Protein AF-A0A840R744-F1 (afdb_monomer)

pLDDT: mean 76.48, std 19.3, range [37.84, 96.0]

Mean predicted aligned error: 11.73 Å

InterPro domains:
  IPR054232 Domain of unknown function DUF6957 [PF22275] (20-113)

Foldseek 3Di:
DDDDDDDDDPPDPPPPPPPPPPPDDFPAQFEFEQKEKEADPVPPPVVVVCVVDPPFHRIKMWGFTQDTPVRPDDGRHTDIDDTWNDDDVVQQWTHDPRHIYHYDYDYYYHYPPDPCVVVVVVVSSVVRRVVSVVVVVVVVD

Organism: NCBI:txid641702

Structure (mmCIF, N/CA/C/O backbone):
data_AF-A0A840R744-F1
#
_entry.id   AF-A0A840R744-F1
#
loop_
_atom_site.group_PDB
_atom_site.id
_atom_site.type_symbol
_atom_site.label_atom_id
_atom_site.label_alt_id
_atom_site.label_comp_id
_atom_site.label_asym_id
_atom_site.label_entity_id
_atom_site.label_seq_id
_atom_site.pdbx_PDB_ins_code
_atom_site.Cartn_x
_atom_site.Cartn_y
_atom_site.Cartn_z
_atom_site.occupancy
_atom_site.B_iso_or_equiv
_atom_site.auth_seq_id
_atom_site.auth_comp_id
_atom_site.auth_asym_id
_atom_site.auth_atom_id
_atom_site.pdbx_PDB_model_num
ATOM 1 N N . MET A 1 1 ? 1.220 47.217 -41.812 1.00 39.28 1 MET A N 1
ATOM 2 C CA . MET A 1 1 ? 2.122 46.071 -42.088 1.00 39.28 1 MET A CA 1
ATOM 3 C C . MET A 1 1 ? 3.380 46.276 -41.247 1.00 39.28 1 MET A C 1
ATOM 5 O O . MET A 1 1 ? 4.103 47.220 -41.498 1.00 39.28 1 MET A O 1
ATOM 9 N N . SER A 1 2 ? 3.456 45.715 -40.039 1.00 39.88 2 SER A N 1
ATOM 10 C CA . SER A 1 2 ? 4.110 44.435 -39.704 1.00 39.88 2 SER A CA 1
ATOM 11 C C . SER A 1 2 ? 5.560 44.327 -40.195 1.00 39.88 2 SER A C 1
ATOM 13 O O . SER A 1 2 ? 5.787 44.113 -41.383 1.00 39.88 2 SER A O 1
ATOM 15 N N . LYS A 1 3 ? 6.522 44.384 -39.263 1.00 37.84 3 LYS A N 1
ATOM 16 C CA . LYS A 1 3 ? 7.266 43.189 -38.828 1.00 37.84 3 LYS A CA 1
ATOM 17 C C . LYS A 1 3 ? 8.059 43.457 -37.544 1.00 37.84 3 LYS A C 1
ATOM 19 O O . LYS A 1 3 ? 8.915 44.328 -37.473 1.00 37.84 3 LYS A O 1
ATOM 24 N N . SER A 1 4 ? 7.720 42.645 -36.552 1.00 43.50 4 SER A N 1
ATOM 25 C CA . SER A 1 4 ? 8.414 42.404 -35.291 1.00 43.50 4 SER A CA 1
ATOM 26 C C . SER A 1 4 ? 9.778 41.743 -35.523 1.00 43.50 4 SER A C 1
ATOM 28 O O . SER A 1 4 ? 9.918 40.995 -36.493 1.00 43.50 4 SER A O 1
ATOM 30 N N . LYS A 1 5 ? 10.740 41.970 -34.617 1.00 42.84 5 LYS A N 1
ATOM 31 C CA . LYS A 1 5 ? 11.786 41.005 -34.217 1.00 42.84 5 LYS A CA 1
ATOM 32 C C . LYS A 1 5 ? 12.569 41.554 -33.017 1.00 42.84 5 LYS A C 1
ATOM 34 O O . LYS A 1 5 ? 13.570 42.244 -33.168 1.00 42.84 5 LYS A O 1
ATOM 39 N N . ILE A 1 6 ? 12.091 41.228 -31.818 1.00 40.59 6 ILE A N 1
ATOM 40 C CA . ILE A 1 6 ? 12.888 41.261 -30.587 1.00 40.59 6 ILE A CA 1
ATOM 41 C C . ILE A 1 6 ? 13.452 39.855 -30.400 1.00 40.59 6 ILE A C 1
ATOM 43 O O . ILE A 1 6 ? 12.714 38.870 -30.447 1.00 40.59 6 ILE A O 1
ATOM 47 N N . THR A 1 7 ? 14.764 39.765 -30.211 1.00 44.22 7 THR A N 1
ATOM 48 C CA . THR A 1 7 ? 15.484 38.503 -30.043 1.00 44.22 7 THR A CA 1
ATOM 49 C C . THR A 1 7 ? 16.011 38.384 -28.617 1.00 44.22 7 THR A C 1
ATOM 51 O O . THR A 1 7 ? 16.716 39.269 -28.151 1.00 44.22 7 THR A O 1
ATOM 54 N N . ARG A 1 8 ? 15.763 37.205 -28.027 1.00 41.31 8 ARG A N 1
ATOM 55 C CA . ARG A 1 8 ? 16.646 36.459 -27.110 1.00 41.31 8 ARG A CA 1
ATOM 56 C C . ARG A 1 8 ? 16.750 36.932 -25.648 1.00 41.31 8 ARG A C 1
ATOM 58 O O . ARG A 1 8 ? 17.521 37.820 -25.321 1.00 41.31 8 ARG A O 1
ATOM 65 N N . SER A 1 9 ? 16.090 36.187 -24.753 1.00 38.31 9 SER A N 1
ATOM 66 C CA . SER A 1 9 ? 16.745 35.373 -23.703 1.00 38.31 9 SER A CA 1
ATOM 67 C C . SER A 1 9 ? 15.782 35.094 -22.537 1.00 38.31 9 SER A C 1
ATOM 69 O O . SER A 1 9 ? 15.900 35.680 -21.465 1.00 38.31 9 SER A O 1
ATOM 71 N N . GLN A 1 10 ? 14.840 34.162 -22.712 1.00 43.22 10 GLN A N 1
ATOM 72 C CA . GLN A 1 10 ? 14.207 33.493 -21.569 1.00 43.22 10 GLN A CA 1
ATOM 73 C C . GLN A 1 10 ? 15.113 32.336 -21.147 1.00 43.22 10 GLN A C 1
ATOM 75 O O . GLN A 1 10 ? 14.972 31.201 -21.595 1.00 43.22 10 GLN A O 1
ATOM 80 N N . LYS A 1 11 ? 16.121 32.678 -20.345 1.00 41.50 11 LYS A N 1
ATOM 81 C CA . LYS A 1 11 ? 17.044 31.738 -19.719 1.00 41.50 11 LYS A CA 1
ATOM 82 C C . LYS A 1 11 ? 16.456 31.371 -18.353 1.00 41.50 11 LYS A C 1
ATOM 84 O O . LYS A 1 11 ? 16.452 32.189 -17.443 1.00 41.50 11 LYS A O 1
ATOM 89 N N . THR A 1 12 ? 15.863 30.177 -18.309 1.00 43.78 12 THR A N 1
ATOM 90 C CA . THR A 1 12 ? 15.824 29.245 -17.166 1.00 43.78 12 THR A CA 1
ATOM 91 C C . THR A 1 12 ? 15.545 29.841 -15.782 1.00 43.78 12 THR A C 1
ATOM 93 O O . THR A 1 12 ? 16.451 30.270 -15.075 1.00 43.78 12 THR A O 1
ATOM 96 N N . ARG A 1 13 ? 14.281 29.748 -15.357 1.00 39.72 13 ARG A N 1
ATOM 97 C CA . ARG A 1 13 ? 13.856 29.825 -13.952 1.00 39.72 13 ARG A CA 1
ATOM 98 C C . ARG A 1 13 ? 13.178 28.499 -13.584 1.00 39.72 13 ARG 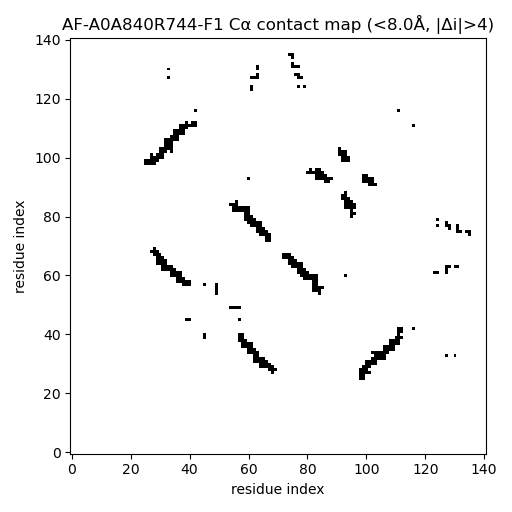A C 1
ATOM 100 O O . ARG A 1 13 ? 11.969 28.437 -13.428 1.00 39.72 13 ARG A O 1
ATOM 107 N N . PHE A 1 14 ? 13.956 27.422 -13.582 1.00 40.25 14 PHE A N 1
ATOM 108 C CA . PHE A 1 14 ? 13.537 26.093 -13.120 1.00 40.25 14 PHE A CA 1
ATOM 109 C C . PHE A 1 14 ? 14.750 25.384 -12.507 1.00 40.25 14 PHE A C 1
ATOM 111 O O . PHE A 1 14 ? 15.158 24.321 -12.948 1.00 40.25 14 PHE A O 1
ATOM 118 N N . GLU A 1 15 ? 15.366 26.028 -11.520 1.00 41.59 15 GLU A N 1
ATOM 119 C CA . GLU A 1 15 ? 16.352 25.401 -10.633 1.00 41.59 15 GLU A CA 1
ATOM 120 C C . GLU A 1 15 ? 16.023 25.758 -9.178 1.00 41.59 15 GLU A C 1
ATOM 122 O O . GLU A 1 15 ? 16.902 26.052 -8.377 1.00 41.59 15 GLU A O 1
ATOM 127 N N . ASP A 1 16 ? 14.739 25.710 -8.814 1.00 39.44 16 ASP A N 1
ATOM 128 C CA . ASP A 1 16 ? 14.395 25.429 -7.421 1.00 39.44 16 ASP A CA 1
ATOM 129 C C . ASP A 1 16 ? 14.532 23.918 -7.249 1.00 39.44 16 ASP A C 1
ATOM 131 O O . ASP A 1 16 ? 13.608 23.128 -7.445 1.00 39.44 16 ASP A O 1
ATOM 135 N N . SER A 1 17 ? 15.775 23.528 -6.987 1.00 43.06 17 SER A N 1
ATOM 136 C CA . SER A 1 17 ? 16.130 22.215 -6.482 1.00 43.06 17 SER A CA 1
ATOM 137 C C . SER A 1 17 ? 15.291 21.953 -5.232 1.00 43.06 17 SER A C 1
ATOM 139 O O . SER A 1 17 ? 15.464 22.597 -4.199 1.00 43.06 17 SER A O 1
ATOM 141 N N . LEU A 1 18 ? 14.350 21.012 -5.338 1.00 43.62 18 LEU A N 1
ATOM 142 C CA . LEU A 1 18 ? 13.720 20.375 -4.188 1.00 43.62 18 LEU A CA 1
ATOM 143 C C . LEU A 1 18 ? 14.837 19.689 -3.397 1.00 43.62 18 LEU A C 1
ATOM 145 O O . LEU A 1 18 ? 15.181 18.537 -3.651 1.00 43.62 18 LEU A O 1
ATOM 149 N N . GLN A 1 19 ? 15.458 20.427 -2.478 1.00 39.66 19 GLN A N 1
ATOM 150 C CA . GLN A 1 19 ? 16.333 19.849 -1.474 1.00 39.66 19 GLN A CA 1
ATOM 151 C C . GLN A 1 19 ? 15.451 18.983 -0.577 1.00 39.66 19 GLN A C 1
ATOM 153 O O . GLN A 1 19 ? 14.734 19.476 0.293 1.00 39.66 19 GLN A O 1
ATOM 158 N N . TYR A 1 20 ? 15.454 17.681 -0.853 1.00 47.44 20 TYR A N 1
ATOM 159 C CA . TYR A 1 20 ? 14.875 16.688 0.032 1.00 47.44 20 TYR A CA 1
ATOM 160 C C . TYR A 1 20 ? 15.736 16.625 1.287 1.00 47.44 20 TYR A C 1
ATOM 162 O O . TYR A 1 20 ? 16.838 16.075 1.280 1.00 47.44 20 TYR A O 1
ATOM 170 N N . ASP A 1 21 ? 15.227 17.205 2.367 1.00 41.69 21 ASP A N 1
ATOM 171 C CA . ASP A 1 21 ? 15.769 16.971 3.693 1.00 41.69 21 ASP A CA 1
ATOM 172 C C . ASP A 1 21 ? 15.439 15.527 4.111 1.00 41.69 21 ASP A C 1
ATOM 174 O O . ASP A 1 21 ? 14.376 15.228 4.654 1.00 41.69 21 ASP A O 1
ATOM 178 N N . ASN A 1 22 ? 16.348 14.606 3.787 1.00 50.25 22 ASN A N 1
ATOM 179 C CA . ASN A 1 22 ? 16.265 13.184 4.129 1.00 50.25 22 ASN A CA 1
ATOM 180 C C . ASN A 1 22 ? 16.586 12.901 5.614 1.00 50.25 22 ASN A C 1
ATOM 182 O O . ASN A 1 22 ? 16.726 11.739 5.990 1.00 50.25 22 ASN A O 1
ATOM 186 N N . SER A 1 23 ? 16.752 13.926 6.462 1.00 46.94 23 SER A N 1
ATOM 187 C CA . SER A 1 23 ? 17.255 13.749 7.832 1.00 46.94 23 SER A CA 1
ATOM 188 C C . SER A 1 23 ? 16.173 13.533 8.899 1.00 46.94 23 SER A C 1
ATOM 190 O O . SER A 1 23 ? 16.480 13.035 9.984 1.00 46.94 23 SER A O 1
ATOM 192 N N . ALA A 1 24 ? 14.903 13.832 8.606 1.00 47.97 24 ALA A N 1
ATOM 193 C CA . ALA A 1 24 ? 13.797 13.575 9.525 1.00 47.97 24 ALA A CA 1
ATOM 194 C C . ALA A 1 24 ? 13.018 12.312 9.110 1.00 47.97 24 ALA A C 1
ATOM 196 O O . ALA A 1 24 ? 12.540 12.247 7.973 1.00 47.97 24 ALA A O 1
ATOM 197 N N . PRO A 1 25 ? 12.807 11.324 10.005 1.00 54.28 25 PRO A N 1
ATOM 198 C CA . PRO A 1 25 ? 11.917 10.210 9.704 1.00 54.28 25 PRO A CA 1
ATOM 199 C C . PRO A 1 25 ? 10.526 10.771 9.397 1.00 54.28 25 PRO A C 1
ATOM 201 O O . PRO A 1 25 ? 9.922 11.454 10.233 1.00 54.28 25 PRO A O 1
ATOM 204 N N . GLN A 1 26 ? 10.018 10.522 8.184 1.00 63.22 26 GLN A N 1
ATOM 205 C CA . GLN A 1 26 ? 8.662 10.927 7.830 1.00 63.22 26 GLN A CA 1
ATOM 206 C C . GLN A 1 26 ? 7.706 10.307 8.851 1.00 63.22 26 GLN A C 1
ATOM 208 O O . GLN A 1 26 ? 7.610 9.087 8.967 1.00 63.22 26 GLN A O 1
ATOM 213 N N . LYS A 1 27 ? 6.994 11.146 9.615 1.00 74.00 27 LYS A N 1
ATOM 214 C CA . LYS A 1 27 ? 5.984 10.657 10.560 1.00 74.00 27 LYS A CA 1
ATOM 215 C C . LYS A 1 27 ? 5.008 9.750 9.811 1.00 74.00 27 LYS A C 1
ATOM 217 O O . LYS A 1 27 ? 4.419 10.177 8.814 1.00 74.00 27 LYS A O 1
ATOM 222 N N . VAL A 1 28 ? 4.836 8.527 10.318 1.00 82.06 28 VAL A N 1
ATOM 223 C CA . VAL A 1 28 ? 3.919 7.530 9.756 1.00 82.06 28 VAL A CA 1
ATOM 224 C C . VAL A 1 28 ? 2.536 8.160 9.596 1.00 82.06 28 VAL A C 1
ATOM 226 O O . VAL A 1 28 ? 1.894 8.585 10.560 1.00 82.06 28 VAL A O 1
ATOM 229 N N . ALA A 1 29 ? 2.095 8.243 8.348 1.00 86.75 29 ALA A N 1
ATOM 230 C CA . ALA A 1 29 ? 0.822 8.803 7.940 1.00 86.75 29 ALA A CA 1
ATOM 231 C C . ALA A 1 29 ? -0.342 7.862 8.252 1.00 86.75 29 ALA A C 1
ATOM 233 O O . ALA A 1 29 ? -1.448 8.334 8.466 1.00 86.75 29 ALA A O 1
ATOM 234 N N . GLY A 1 30 ? -0.115 6.549 8.316 1.00 92.19 30 GLY A N 1
ATOM 235 C CA . GLY A 1 30 ? -1.170 5.610 8.675 1.00 92.19 30 GLY A CA 1
ATOM 236 C C . GLY A 1 30 ? -0.757 4.146 8.641 1.00 92.19 30 GLY A C 1
ATOM 237 O O . GLY A 1 30 ? 0.380 3.811 8.298 1.00 92.19 30 GLY A O 1
ATOM 238 N N . ILE A 1 31 ? -1.707 3.282 9.000 1.00 94.25 31 ILE A N 1
ATOM 239 C CA . ILE A 1 31 ? -1.545 1.823 8.997 1.00 94.25 31 ILE A CA 1
ATOM 240 C C . ILE A 1 31 ? -2.388 1.228 7.874 1.00 94.25 31 ILE A C 1
ATOM 242 O O . ILE A 1 31 ? -3.592 1.473 7.796 1.00 94.25 31 ILE A O 1
ATOM 246 N N . VAL A 1 32 ? -1.761 0.412 7.034 1.00 95.38 32 VAL A N 1
ATOM 247 C CA . VAL A 1 32 ? -2.381 -0.249 5.887 1.00 95.38 32 VAL A CA 1
ATOM 248 C C . VAL A 1 32 ? -2.412 -1.753 6.133 1.00 95.38 32 VAL A C 1
ATOM 250 O O . VAL A 1 32 ? -1.383 -2.359 6.431 1.00 95.38 32 VAL A O 1
ATOM 253 N N . ILE A 1 33 ? -3.593 -2.354 6.002 1.00 95.19 33 ILE A N 1
ATOM 254 C CA . ILE A 1 33 ? -3.810 -3.803 6.080 1.00 95.19 33 ILE A CA 1
ATOM 255 C C . ILE A 1 33 ? -4.194 -4.383 4.721 1.00 95.19 33 ILE A C 1
ATOM 257 O O . ILE A 1 33 ? -4.594 -3.636 3.823 1.00 95.19 33 ILE A O 1
ATOM 261 N N . GLU A 1 34 ? -4.093 -5.710 4.585 1.00 93.25 34 GLU A N 1
ATOM 262 C CA . GLU A 1 34 ? -4.431 -6.438 3.348 1.00 93.25 34 GLU A CA 1
ATOM 263 C C . GLU A 1 34 ? -3.717 -5.834 2.128 1.00 93.25 34 GLU A C 1
ATOM 265 O O . GLU A 1 34 ? -4.314 -5.512 1.089 1.00 93.25 34 GLU A O 1
ATOM 270 N N . TRP A 1 35 ? -2.426 -5.572 2.316 1.00 94.44 35 TRP A N 1
ATOM 271 C CA . TRP A 1 35 ? -1.636 -4.735 1.430 1.00 94.44 35 TRP A CA 1
ATOM 272 C C . TRP A 1 35 ? -1.129 -5.521 0.217 1.00 94.44 35 TRP A C 1
ATOM 274 O O . TRP A 1 35 ? -0.863 -6.720 0.258 1.00 94.44 35 TRP A O 1
ATOM 284 N N . ARG A 1 36 ? -0.996 -4.825 -0.905 1.00 93.69 36 ARG A N 1
ATOM 285 C CA . ARG A 1 36 ? -0.472 -5.336 -2.167 1.00 93.69 36 ARG A CA 1
ATOM 286 C C . ARG A 1 36 ? 0.556 -4.336 -2.674 1.00 93.69 36 ARG A C 1
ATOM 288 O O . ARG A 1 36 ? 0.212 -3.176 -2.890 1.00 93.69 36 ARG A O 1
ATOM 295 N N . ILE A 1 37 ? 1.792 -4.773 -2.865 1.00 92.62 37 ILE A N 1
ATOM 296 C CA . ILE A 1 37 ? 2.811 -3.983 -3.560 1.00 92.62 37 ILE A CA 1
ATOM 297 C C . ILE A 1 37 ? 2.825 -4.464 -5.000 1.00 92.62 37 ILE A C 1
ATOM 299 O O . ILE A 1 37 ? 3.067 -5.640 -5.254 1.00 92.62 37 ILE A O 1
ATOM 303 N N . ILE A 1 38 ? 2.505 -3.571 -5.925 1.00 89.56 38 ILE A N 1
ATOM 304 C CA . ILE A 1 38 ? 2.402 -3.892 -7.344 1.00 89.56 38 ILE A CA 1
ATOM 305 C C . ILE A 1 38 ? 3.621 -3.310 -8.040 1.00 89.56 38 ILE A C 1
ATOM 307 O O . ILE A 1 38 ? 3.768 -2.089 -8.050 1.00 89.56 38 ILE A O 1
ATOM 311 N N . ASP A 1 39 ? 4.455 -4.180 -8.599 1.00 87.50 39 ASP A N 1
ATOM 312 C CA . ASP A 1 39 ? 5.627 -3.832 -9.395 1.00 87.50 39 ASP A CA 1
ATOM 313 C C . ASP A 1 39 ? 5.245 -3.699 -10.870 1.00 87.50 39 ASP A C 1
ATOM 315 O O . ASP A 1 39 ? 4.531 -4.546 -11.409 1.00 87.50 39 ASP A O 1
ATOM 319 N N . PHE A 1 40 ? 5.682 -2.616 -11.505 1.00 79.69 40 PHE A N 1
ATOM 320 C CA . PHE A 1 40 ? 5.463 -2.308 -12.913 1.00 79.69 40 PHE A CA 1
ATOM 321 C C . PHE A 1 40 ? 6.750 -1.870 -13.632 1.00 79.69 40 PHE A C 1
ATOM 323 O O . PHE A 1 40 ? 6.669 -1.172 -14.645 1.00 79.69 40 PHE A O 1
ATOM 330 N N . ASP A 1 41 ? 7.923 -2.299 -13.159 1.00 72.31 41 ASP A N 1
ATOM 331 C CA . ASP A 1 41 ? 9.228 -1.952 -13.749 1.00 72.31 41 ASP A CA 1
ATOM 332 C C . ASP A 1 41 ? 9.321 -2.386 -15.221 1.00 72.31 41 ASP A C 1
ATOM 334 O O . ASP A 1 41 ? 9.735 -1.637 -16.101 1.00 72.31 41 ASP A O 1
ATOM 338 N N . ASN A 1 42 ? 8.762 -3.557 -15.536 1.00 60.28 42 ASN A N 1
ATOM 339 C CA . ASN A 1 42 ? 8.767 -4.130 -16.886 1.00 60.28 42 ASN A CA 1
ATOM 340 C C . ASN A 1 42 ? 7.715 -3.530 -17.838 1.00 60.28 42 ASN A C 1
ATOM 342 O O . ASN A 1 42 ? 7.471 -4.062 -18.926 1.00 60.28 42 ASN A O 1
ATOM 346 N N . THR A 1 43 ? 7.043 -2.445 -17.447 1.00 61.38 43 THR A N 1
ATOM 347 C CA . THR A 1 43 ? 5.944 -1.879 -18.231 1.00 61.38 43 THR A CA 1
ATOM 348 C C . THR A 1 43 ? 6.428 -0.760 -19.149 1.00 61.38 43 THR A C 1
ATOM 350 O O . THR A 1 43 ? 7.061 0.208 -18.725 1.00 61.38 43 THR A O 1
ATOM 353 N N . ILE A 1 44 ? 6.116 -0.881 -20.445 1.00 55.41 44 ILE A N 1
ATOM 354 C CA . ILE A 1 44 ? 6.494 0.093 -21.480 1.00 55.41 44 ILE A CA 1
ATOM 355 C C . ILE A 1 44 ? 5.902 1.464 -21.113 1.00 55.41 44 ILE A C 1
ATOM 357 O O . ILE A 1 44 ? 4.716 1.713 -21.320 1.00 55.41 44 ILE A O 1
ATOM 361 N N . GLY A 1 45 ? 6.726 2.359 -20.562 1.00 56.91 45 GLY A N 1
ATOM 362 C CA . GLY A 1 45 ? 6.320 3.712 -20.171 1.00 56.91 45 GLY A CA 1
ATOM 363 C C . GLY A 1 45 ? 6.842 4.185 -18.815 1.00 56.91 45 GLY A C 1
ATOM 364 O O . GLY A 1 45 ? 6.879 5.400 -18.605 1.00 56.91 45 GLY A O 1
ATOM 365 N N . PHE A 1 46 ? 7.295 3.286 -17.931 1.00 57.09 46 PHE A N 1
ATOM 366 C CA . PHE A 1 46 ? 7.852 3.693 -16.637 1.00 57.09 46 PHE A CA 1
ATOM 367 C C . PHE A 1 46 ? 9.110 4.557 -16.787 1.00 57.09 46 PHE A C 1
ATOM 369 O O . PHE A 1 46 ? 9.192 5.619 -16.171 1.00 57.09 46 PHE A O 1
ATOM 376 N N . ASP A 1 47 ? 9.998 4.208 -17.724 1.00 54.56 47 ASP A N 1
ATOM 377 C CA . ASP A 1 47 ? 11.215 4.969 -18.052 1.00 54.56 47 ASP A CA 1
ATOM 378 C C . ASP A 1 47 ? 10.977 6.457 -18.352 1.00 54.56 47 ASP A C 1
ATOM 380 O O . ASP A 1 47 ? 11.889 7.277 -18.226 1.00 54.56 47 ASP A O 1
ATOM 384 N N . ARG A 1 48 ? 9.764 6.836 -18.781 1.00 55.19 48 ARG A N 1
ATOM 385 C CA . ARG A 1 48 ? 9.413 8.239 -19.052 1.00 55.19 48 ARG A CA 1
ATOM 386 C C . ARG A 1 48 ? 8.946 8.990 -17.804 1.00 55.19 48 ARG A C 1
ATOM 388 O O . ARG A 1 48 ? 9.128 10.201 -17.748 1.00 55.19 48 ARG A O 1
ATOM 395 N N . ILE A 1 49 ? 8.348 8.297 -16.835 1.00 53.81 49 ILE A N 1
ATOM 396 C CA . ILE A 1 49 ? 7.817 8.888 -15.595 1.00 53.81 49 ILE A CA 1
ATOM 397 C C . ILE A 1 49 ? 8.888 8.889 -14.498 1.00 53.81 49 ILE A C 1
ATOM 399 O O . ILE A 1 49 ? 9.029 9.883 -13.792 1.00 53.81 49 ILE A O 1
ATOM 403 N N . ALA A 1 50 ? 9.686 7.822 -14.403 1.00 53.00 50 ALA A N 1
ATOM 404 C CA . ALA A 1 50 ? 10.769 7.680 -13.429 1.00 53.00 50 ALA A CA 1
ATOM 405 C C . ALA A 1 50 ? 11.804 8.811 -13.530 1.00 53.00 50 ALA A C 1
ATOM 407 O O . ALA A 1 50 ? 12.207 9.377 -12.522 1.00 53.00 50 ALA A O 1
ATOM 408 N N . LYS A 1 51 ? 12.148 9.224 -14.759 1.00 54.34 51 LYS A N 1
ATOM 409 C CA . LYS A 1 51 ? 13.088 10.330 -15.026 1.00 54.34 51 LYS A CA 1
ATOM 410 C C . LYS A 1 51 ? 12.611 11.704 -14.546 1.00 54.34 51 LYS A C 1
ATOM 412 O O . LYS A 1 51 ? 13.408 12.632 -14.504 1.00 54.34 51 LYS A O 1
ATOM 417 N N . LEU A 1 52 ? 11.321 11.866 -14.245 1.00 54.94 52 LEU A N 1
ATOM 418 C CA . LEU A 1 52 ? 10.752 13.142 -13.796 1.00 54.94 52 LEU A CA 1
ATOM 419 C C . LEU A 1 52 ? 10.666 13.246 -12.271 1.00 54.94 52 LEU A C 1
ATOM 421 O O . LEU A 1 52 ? 10.463 14.340 -11.750 1.00 54.94 52 LEU A O 1
ATOM 425 N N . VAL A 1 53 ? 10.785 12.123 -11.562 1.00 57.56 53 VAL A N 1
ATOM 426 C CA . VAL A 1 53 ? 10.599 12.049 -10.114 1.00 57.56 53 VAL A CA 1
ATOM 427 C C . VAL A 1 53 ? 11.667 11.120 -9.550 1.00 57.56 53 VAL A C 1
ATOM 429 O O . VAL A 1 53 ? 11.389 9.985 -9.187 1.00 57.56 53 VAL A O 1
ATOM 432 N N . GLU A 1 54 ? 12.915 11.576 -9.501 1.00 61.00 54 GLU A N 1
ATOM 433 C CA . GLU A 1 54 ? 13.920 10.911 -8.670 1.00 61.00 54 GLU A CA 1
ATOM 434 C C . GLU A 1 54 ? 13.652 11.301 -7.202 1.00 61.00 54 GLU A C 1
ATOM 436 O O . GLU A 1 54 ? 13.533 12.500 -6.927 1.00 61.00 54 GLU A O 1
ATOM 441 N N . PRO A 1 55 ? 13.489 10.348 -6.255 1.00 65.62 55 PRO A N 1
ATOM 442 C CA . PRO A 1 55 ? 13.736 8.902 -6.339 1.00 65.62 55 PRO A CA 1
ATOM 443 C C . PRO A 1 55 ? 12.442 8.051 -6.337 1.00 65.62 55 PRO A C 1
ATOM 445 O O . PRO A 1 55 ? 11.992 7.613 -5.283 1.00 65.62 55 PRO A O 1
ATOM 448 N N . ALA A 1 56 ? 11.821 7.788 -7.490 1.00 75.31 56 ALA A N 1
ATOM 449 C CA . ALA A 1 56 ? 10.646 6.915 -7.593 1.00 75.31 56 ALA A CA 1
ATOM 450 C C . ALA A 1 56 ? 11.014 5.469 -7.979 1.00 75.31 56 ALA A C 1
ATOM 452 O O . ALA A 1 56 ? 11.656 5.221 -8.995 1.00 75.31 56 ALA A O 1
ATOM 453 N N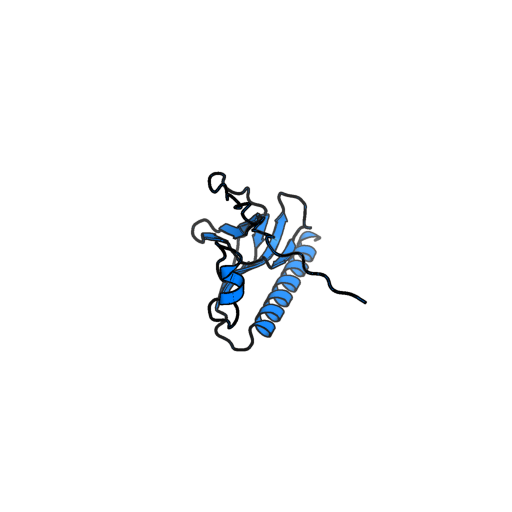 . ILE A 1 57 ? 10.526 4.511 -7.195 1.00 83.00 57 ILE A N 1
ATOM 454 C CA . ILE A 1 57 ? 10.528 3.069 -7.451 1.00 83.00 57 ILE A CA 1
ATOM 455 C C . ILE A 1 57 ? 9.293 2.733 -8.317 1.00 83.00 57 ILE A C 1
ATOM 457 O O . ILE A 1 57 ? 8.212 3.273 -8.049 1.00 83.00 57 ILE A O 1
ATOM 461 N N . PRO A 1 58 ? 9.398 1.834 -9.315 1.00 82.50 58 PRO A N 1
ATOM 462 C CA . PRO A 1 58 ? 8.293 1.342 -10.163 1.00 82.50 58 PRO A CA 1
ATOM 463 C C . PRO A 1 58 ? 7.276 0.469 -9.425 1.00 82.50 58 PRO A C 1
ATOM 465 O O . PRO A 1 58 ? 6.815 -0.558 -9.911 1.00 82.50 58 PRO A O 1
ATOM 468 N N . GLN A 1 59 ? 6.925 0.855 -8.211 1.00 88.31 59 GLN A N 1
ATOM 469 C CA . GLN A 1 59 ? 6.022 0.113 -7.361 1.00 88.31 59 GLN A CA 1
ATOM 470 C C . GLN A 1 59 ? 4.952 1.048 -6.830 1.00 88.31 59 GLN A C 1
ATOM 472 O O . GLN A 1 59 ? 5.207 2.225 -6.584 1.00 88.31 59 GLN A O 1
ATOM 477 N N . VAL A 1 60 ? 3.743 0.530 -6.641 1.00 91.25 60 VAL A N 1
ATOM 478 C CA . VAL A 1 60 ? 2.671 1.221 -5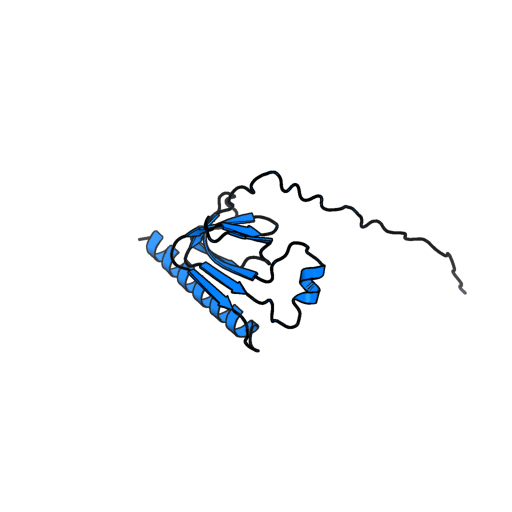.919 1.00 91.25 60 VAL A CA 1
ATOM 479 C C . VAL A 1 60 ? 2.152 0.330 -4.807 1.00 91.25 60 VAL A C 1
ATOM 481 O O . VAL A 1 60 ? 2.114 -0.894 -4.932 1.00 91.25 60 VAL A O 1
ATOM 484 N N . LEU A 1 61 ? 1.704 0.953 -3.724 1.00 93.31 61 LEU A N 1
ATOM 485 C CA . LEU A 1 61 ? 0.994 0.284 -2.648 1.00 93.31 61 LEU A CA 1
ATOM 486 C C . LEU A 1 61 ? -0.512 0.406 -2.882 1.00 93.31 61 LEU A C 1
ATOM 488 O O . LEU A 1 61 ? -1.050 1.506 -3.010 1.00 93.31 61 LEU A O 1
ATOM 492 N N . MET A 1 62 ? -1.205 -0.727 -2.870 1.00 95.31 62 MET A N 1
ATOM 493 C CA . MET A 1 62 ? -2.651 -0.793 -2.694 1.00 95.31 62 MET A CA 1
ATOM 494 C C . MET A 1 62 ? -2.986 -1.502 -1.386 1.00 95.31 62 MET A C 1
ATOM 496 O O . MET A 1 62 ? -2.285 -2.419 -0.977 1.00 95.31 62 MET A O 1
ATOM 500 N N . GLY A 1 63 ? -4.069 -1.116 -0.726 1.00 95.69 63 GLY A N 1
ATOM 501 C CA . GLY A 1 63 ? -4.487 -1.773 0.512 1.00 95.69 63 GLY A CA 1
ATOM 502 C C . GLY A 1 63 ? -5.609 -1.028 1.210 1.00 95.69 63 GLY A C 1
ATOM 503 O O . GLY A 1 63 ? -6.170 -0.078 0.665 1.00 95.69 63 GLY A O 1
ATOM 504 N N . VAL A 1 64 ? -5.944 -1.459 2.421 1.00 96.00 64 VAL A N 1
ATOM 505 C CA . VAL A 1 64 ? -6.982 -0.827 3.238 1.00 96.00 64 VAL A CA 1
ATOM 506 C C . VAL A 1 64 ? -6.318 -0.003 4.336 1.00 96.00 64 VAL A C 1
ATOM 508 O O . VAL A 1 64 ? -5.653 -0.547 5.213 1.00 96.00 64 VAL A O 1
ATOM 511 N N . LEU A 1 65 ? -6.498 1.314 4.299 1.00 94.94 65 LEU A N 1
ATOM 512 C CA . LEU A 1 65 ? -6.007 2.237 5.316 1.00 94.94 65 LEU A CA 1
ATOM 513 C C . LEU A 1 65 ? -6.917 2.177 6.541 1.00 94.94 65 LEU A C 1
ATOM 515 O O . LEU A 1 65 ? -8.059 2.623 6.484 1.00 94.94 65 LEU A O 1
ATOM 519 N N . VAL A 1 66 ? -6.419 1.625 7.645 1.00 92.69 66 VAL A N 1
ATOM 520 C CA . VAL A 1 66 ? -7.173 1.493 8.901 1.00 92.69 66 VAL A CA 1
ATOM 521 C C . VAL A 1 66 ? -7.376 2.853 9.551 1.00 92.69 66 VAL A C 1
ATOM 523 O O . VAL A 1 66 ? -8.487 3.170 9.963 1.00 92.69 66 VAL A O 1
ATOM 526 N N . SER A 1 67 ? -6.312 3.649 9.613 1.00 85.19 67 SER A N 1
ATOM 527 C CA . SER A 1 67 ? -6.307 4.975 10.221 1.00 85.19 67 SER A CA 1
ATOM 528 C C . SER A 1 67 ? -5.286 5.879 9.529 1.00 85.19 67 SER A C 1
ATOM 530 O O . SER A 1 67 ? -4.212 5.420 9.132 1.00 85.19 67 SER A O 1
ATOM 532 N N . ASP A 1 68 ? -5.615 7.167 9.409 1.00 85.94 68 ASP A N 1
ATOM 533 C CA . ASP A 1 68 ? -4.713 8.228 8.945 1.00 85.94 68 ASP A CA 1
ATOM 534 C C . ASP A 1 68 ? -4.377 9.147 10.124 1.00 85.94 68 ASP A C 1
ATOM 536 O O . ASP A 1 68 ? -5.260 9.789 10.691 1.00 85.94 68 ASP A O 1
ATOM 540 N N . SER A 1 69 ? -3.100 9.250 10.485 1.00 84.25 69 SER A N 1
ATOM 541 C CA . SER A 1 69 ? -2.626 10.109 11.580 1.00 84.25 69 SER A CA 1
ATOM 542 C C . SER A 1 69 ? -2.855 11.599 11.311 1.00 84.25 69 SER A C 1
ATOM 544 O O . SER A 1 69 ? -2.829 12.405 12.238 1.00 84.25 69 SER A O 1
ATOM 546 N N . LYS A 1 70 ? -3.102 11.967 10.048 1.00 81.94 70 LYS A N 1
ATOM 547 C CA . LYS A 1 70 ? -3.415 13.331 9.613 1.00 81.94 70 LYS A CA 1
ATOM 548 C C . LYS A 1 70 ? -4.924 13.584 9.453 1.00 81.94 70 LYS A C 1
ATOM 550 O O . LYS A 1 70 ? -5.291 14.689 9.069 1.00 81.94 70 LYS A O 1
ATOM 555 N N . GLY A 1 71 ? -5.789 12.597 9.716 1.00 79.56 71 GLY A N 1
ATOM 556 C CA . GLY A 1 71 ? -7.250 12.732 9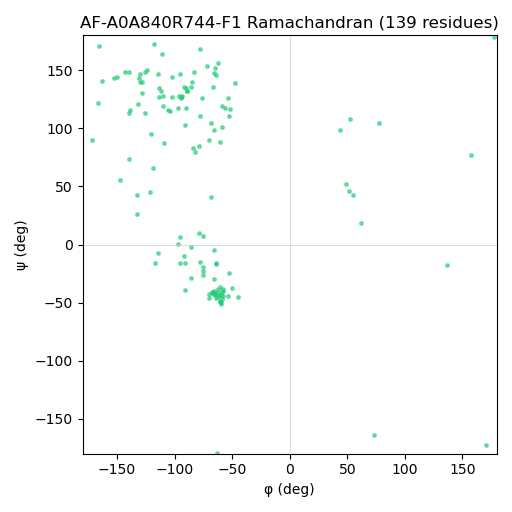.624 1.00 79.56 71 GLY A CA 1
ATOM 557 C C . GLY A 1 71 ? -7.790 13.061 8.225 1.00 79.56 71 GLY A C 1
ATOM 558 O O . GLY A 1 71 ? -8.914 13.534 8.095 1.00 79.56 71 GLY A O 1
ATOM 559 N N . ARG A 1 72 ? -7.006 12.838 7.165 1.00 81.50 72 ARG A N 1
ATOM 560 C CA . ARG A 1 72 ? -7.374 13.155 5.771 1.00 81.50 72 ARG A CA 1
ATOM 561 C C . ARG A 1 72 ? -8.368 12.158 5.187 1.00 81.50 72 ARG A C 1
ATOM 563 O O . ARG A 1 72 ? -9.037 12.448 4.196 1.00 81.50 72 ARG A O 1
ATOM 570 N N . PHE A 1 73 ? -8.409 10.957 5.752 1.00 86.00 73 PHE A N 1
ATOM 571 C CA . PHE A 1 73 ? -9.156 9.827 5.229 1.00 86.00 73 PHE A CA 1
ATOM 572 C C . PHE A 1 73 ? -9.993 9.188 6.333 1.00 86.00 73 PHE A C 1
ATOM 574 O O . PHE A 1 73 ? -9.552 9.091 7.475 1.00 86.00 73 PHE A O 1
ATOM 581 N N . GLU A 1 74 ? -11.186 8.725 5.966 1.00 85.81 74 GLU A N 1
ATOM 582 C CA . GLU A 1 74 ? -12.016 7.880 6.824 1.00 85.81 74 GLU A CA 1
ATOM 583 C C . GLU A 1 74 ? -11.319 6.548 7.139 1.00 85.81 74 GLU A C 1
ATOM 585 O O . GLU A 1 74 ? -10.479 6.070 6.368 1.00 85.81 74 GLU A O 1
ATOM 590 N N . ASN A 1 75 ? -11.709 5.926 8.254 1.00 89.75 75 ASN A N 1
ATOM 591 C CA . ASN A 1 75 ? -11.201 4.616 8.647 1.00 89.75 75 ASN A CA 1
ATOM 592 C C . ASN A 1 75 ? -11.610 3.530 7.642 1.00 89.75 75 ASN A C 1
ATOM 594 O O . ASN A 1 75 ? -12.713 3.541 7.089 1.00 89.75 75 ASN A O 1
ATOM 598 N N . TYR A 1 76 ? -10.720 2.558 7.451 1.00 93.19 76 TYR A N 1
ATOM 599 C CA . TYR A 1 76 ? -10.865 1.445 6.507 1.00 93.19 76 TYR A CA 1
ATOM 600 C C . TYR A 1 76 ? -11.130 1.896 5.065 1.00 93.19 76 TYR A C 1
ATOM 602 O O . TYR A 1 76 ? -11.962 1.325 4.357 1.00 93.19 76 TYR A O 1
ATOM 610 N N . ARG A 1 77 ? -10.420 2.930 4.606 1.00 92.69 77 ARG A N 1
ATOM 611 C CA . ARG A 1 77 ? -10.536 3.433 3.234 1.00 92.69 77 ARG A CA 1
ATOM 612 C C . ARG A 1 77 ? -9.618 2.649 2.289 1.00 92.69 77 ARG A C 1
ATOM 614 O O . ARG A 1 77 ? -8.456 2.430 2.629 1.00 92.69 77 ARG A O 1
ATOM 621 N N . PRO A 1 78 ? -10.076 2.246 1.090 1.00 95.00 78 PRO A N 1
ATOM 622 C CA . PRO A 1 78 ? -9.172 1.680 0.099 1.00 95.00 78 PRO A CA 1
ATOM 623 C C . PRO A 1 78 ? -8.196 2.757 -0.382 1.00 95.00 78 PRO A C 1
ATOM 625 O O . PRO A 1 78 ? -8.599 3.886 -0.676 1.00 95.00 78 PRO A O 1
ATOM 628 N N . ILE A 1 79 ? -6.921 2.403 -0.490 1.00 92.62 79 ILE A N 1
ATOM 629 C CA . ILE A 1 79 ? -5.876 3.293 -0.991 1.00 92.62 79 ILE A CA 1
ATOM 630 C C . ILE A 1 79 ? -5.137 2.672 -2.172 1.00 92.62 79 ILE A C 1
ATOM 632 O O . ILE A 1 79 ? -4.997 1.455 -2.285 1.00 92.62 79 ILE A O 1
ATOM 636 N N . CYS A 1 80 ? -4.654 3.550 -3.042 1.00 92.06 80 CYS A N 1
ATOM 637 C CA . CYS A 1 80 ? -3.681 3.270 -4.085 1.00 92.06 80 CYS A CA 1
ATOM 638 C C . CYS A 1 80 ? -2.718 4.454 -4.086 1.00 92.06 80 CYS A C 1
ATOM 640 O O . CYS A 1 80 ? -3.147 5.583 -4.334 1.00 92.06 80 CYS A O 1
ATOM 642 N N . THR A 1 81 ? -1.453 4.223 -3.757 1.00 88.31 81 THR A N 1
ATOM 643 C CA . THR A 1 81 ? -0.459 5.294 -3.689 1.00 88.31 81 THR A CA 1
ATOM 644 C C . THR A 1 81 ? 0.023 5.696 -5.080 1.00 88.31 81 THR A C 1
ATOM 646 O O . THR A 1 81 ? -0.219 5.007 -6.072 1.00 88.31 81 THR A O 1
ATOM 649 N N . SER A 1 82 ? 0.744 6.815 -5.136 1.00 82.12 82 SER A N 1
ATOM 650 C CA . SER A 1 82 ? 1.716 7.069 -6.200 1.00 82.12 82 SER A CA 1
ATOM 651 C C . SER A 1 82 ? 2.852 6.040 -6.157 1.00 82.12 82 SER A C 1
ATOM 653 O O . SER A 1 82 ? 2.887 5.185 -5.262 1.00 82.12 82 SER A O 1
ATOM 655 N N . SER A 1 83 ? 3.813 6.180 -7.072 1.00 83.38 83 SER A N 1
ATOM 656 C CA . SER A 1 83 ? 5.085 5.467 -6.990 1.00 83.38 83 SER A CA 1
ATOM 657 C C . SER A 1 83 ? 5.698 5.578 -5.596 1.00 83.38 83 SER A C 1
ATOM 659 O O . SER A 1 83 ? 5.634 6.638 -4.953 1.00 83.38 83 SER A O 1
ATOM 661 N N . LEU A 1 84 ? 6.247 4.463 -5.128 1.00 89.62 84 LEU A N 1
ATOM 662 C CA . LEU A 1 84 ? 6.990 4.401 -3.879 1.00 89.62 84 LEU A CA 1
ATOM 663 C C . LEU A 1 84 ? 8.332 5.108 -4.055 1.00 89.62 84 LEU A C 1
ATOM 665 O O . LEU A 1 84 ? 8.855 5.177 -5.157 1.00 89.62 84 LEU A O 1
ATOM 669 N N . ILE A 1 85 ? 8.888 5.627 -2.971 1.00 88.94 85 ILE A N 1
ATOM 670 C CA . ILE A 1 85 ? 10.261 6.153 -2.922 1.00 88.94 85 ILE A CA 1
ATOM 671 C C . ILE A 1 85 ? 11.138 5.354 -1.952 1.00 88.94 85 ILE A C 1
ATOM 673 O O . ILE A 1 85 ? 12.358 5.438 -1.993 1.00 88.94 85 ILE A O 1
ATOM 677 N N . GLY A 1 86 ? 10.512 4.556 -1.083 1.00 88.25 86 GLY A N 1
ATOM 678 C CA . GLY A 1 86 ? 11.186 3.656 -0.159 1.00 88.25 86 GLY A CA 1
ATOM 679 C C . GLY A 1 86 ? 10.295 2.469 0.180 1.00 88.25 86 GLY A C 1
ATOM 680 O O . GLY A 1 86 ? 9.075 2.605 0.304 1.00 88.25 86 GLY A O 1
ATOM 681 N N . LEU A 1 87 ? 10.912 1.302 0.320 1.00 90.25 87 LEU A N 1
ATOM 682 C CA . LEU A 1 87 ? 10.252 0.071 0.728 1.00 90.25 87 LEU A CA 1
ATOM 683 C C . LEU A 1 87 ? 11.168 -0.678 1.694 1.00 90.25 87 LEU A C 1
ATOM 685 O O . LEU A 1 87 ? 12.212 -1.182 1.292 1.00 90.25 87 LEU A O 1
ATOM 689 N N . ASP A 1 88 ? 10.742 -0.787 2.946 1.00 90.88 88 ASP A N 1
ATOM 690 C CA . ASP A 1 88 ? 11.436 -1.532 3.989 1.00 90.88 88 ASP A CA 1
ATOM 691 C C . ASP A 1 88 ? 10.508 -2.625 4.521 1.00 90.88 88 ASP A C 1
ATOM 693 O O . ASP A 1 88 ? 9.669 -2.408 5.394 1.00 90.88 88 ASP A O 1
ATOM 697 N N . LEU A 1 89 ? 10.644 -3.831 3.971 1.00 88.62 89 LEU A N 1
ATOM 698 C CA . LEU A 1 89 ? 9.846 -4.974 4.411 1.00 88.62 89 LEU A CA 1
ATOM 699 C C . LEU A 1 89 ? 10.300 -5.548 5.756 1.00 88.62 89 LEU A C 1
ATOM 701 O O . LEU A 1 89 ? 9.513 -6.239 6.395 1.00 88.62 89 LEU A O 1
ATOM 705 N N . GLN A 1 90 ? 11.525 -5.267 6.207 1.00 89.75 90 GLN A N 1
ATOM 706 C CA . GLN A 1 90 ? 11.985 -5.712 7.521 1.00 89.75 90 GLN A CA 1
ATOM 707 C C . GLN A 1 90 ? 11.246 -4.945 8.622 1.00 89.75 90 GLN A C 1
ATOM 709 O O . GLN A 1 90 ? 10.782 -5.542 9.592 1.00 89.75 90 GLN A O 1
ATOM 714 N N . ASN A 1 91 ? 11.075 -3.635 8.431 1.00 90.12 91 ASN A N 1
ATOM 715 C CA . ASN A 1 91 ? 10.339 -2.756 9.342 1.00 90.12 91 ASN A CA 1
ATOM 716 C C . ASN A 1 91 ? 8.869 -2.546 8.947 1.00 90.12 91 ASN A C 1
ATOM 718 O O . ASN A 1 91 ? 8.171 -1.731 9.571 1.00 90.12 91 ASN A O 1
ATOM 722 N N . MET A 1 92 ? 8.404 -3.279 7.928 1.00 93.25 92 MET A N 1
ATOM 723 C CA . MET A 1 92 ? 7.048 -3.227 7.380 1.00 93.25 92 MET A CA 1
ATOM 724 C C . MET A 1 92 ? 6.599 -1.788 7.095 1.00 93.25 92 MET A C 1
ATOM 726 O O . MET A 1 92 ? 5.550 -1.337 7.555 1.00 93.25 92 MET A O 1
ATOM 730 N N . GLU A 1 93 ? 7.423 -1.046 6.362 1.00 94.00 93 GLU A N 1
ATOM 731 C CA . GLU A 1 93 ? 7.240 0.370 6.069 1.00 94.00 93 GLU A CA 1
ATOM 732 C C . GLU A 1 93 ? 7.345 0.663 4.573 1.00 94.00 93 GLU A C 1
ATOM 734 O O . GLU A 1 93 ? 8.173 0.109 3.849 1.00 94.00 93 GLU A O 1
ATOM 739 N N . VAL A 1 94 ? 6.474 1.553 4.110 1.00 92.31 94 VAL A N 1
ATOM 740 C CA . VAL A 1 94 ? 6.437 2.037 2.734 1.00 92.31 94 VAL A CA 1
ATOM 741 C C . VAL A 1 94 ? 6.447 3.550 2.743 1.00 92.31 94 VAL A C 1
ATOM 743 O O . VAL A 1 94 ? 5.603 4.169 3.386 1.00 92.31 94 VAL A O 1
ATOM 746 N N . THR A 1 95 ? 7.331 4.141 1.952 1.00 91.31 95 THR A N 1
ATOM 747 C CA . THR A 1 95 ? 7.464 5.590 1.835 1.00 91.31 95 THR A CA 1
ATOM 748 C C . THR A 1 95 ? 7.068 6.031 0.435 1.00 91.31 95 THR A C 1
ATOM 750 O O . THR A 1 95 ? 7.463 5.440 -0.568 1.00 91.31 95 THR A O 1
ATOM 753 N N . THR A 1 96 ? 6.270 7.088 0.369 1.00 87.94 96 THR A N 1
ATOM 754 C CA . THR A 1 96 ? 5.886 7.812 -0.851 1.00 87.94 96 THR A CA 1
ATOM 755 C C . THR A 1 96 ? 6.402 9.246 -0.746 1.00 87.94 96 THR A C 1
ATOM 757 O O . THR A 1 96 ? 6.824 9.663 0.331 1.00 87.94 96 THR A O 1
ATOM 760 N N . LEU A 1 97 ? 6.296 10.042 -1.814 1.00 82.75 97 LEU A N 1
ATOM 761 C CA . LEU A 1 97 ? 6.713 11.453 -1.780 1.00 82.75 97 LEU A CA 1
ATOM 762 C C . LEU A 1 97 ? 6.142 12.241 -0.591 1.00 82.75 97 LEU A C 1
ATOM 764 O O . LEU A 1 97 ? 6.829 13.074 -0.013 1.00 82.75 97 LEU A O 1
ATOM 768 N N . ASN A 1 98 ? 4.895 11.965 -0.208 1.00 81.62 98 ASN A N 1
ATOM 769 C CA . ASN A 1 98 ? 4.156 12.810 0.731 1.00 81.62 98 ASN A CA 1
ATOM 770 C C . ASN A 1 98 ? 3.832 12.125 2.065 1.00 81.62 98 ASN A C 1
ATOM 772 O O . ASN A 1 98 ? 3.191 12.728 2.938 1.00 81.62 98 ASN A O 1
ATOM 776 N N . SER A 1 99 ? 4.105 10.828 2.200 1.00 87.81 99 SER A N 1
ATOM 777 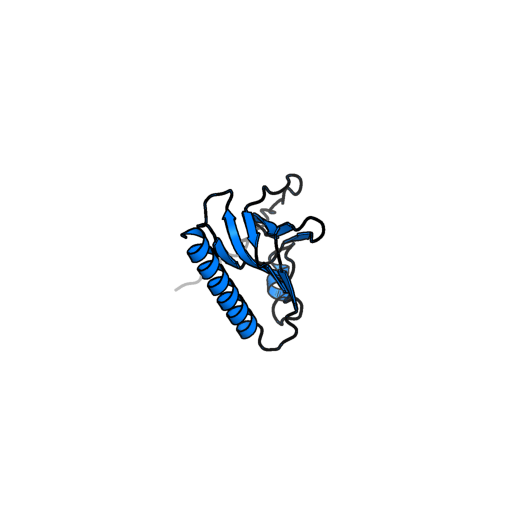C CA . SER A 1 99 ? 3.605 10.012 3.311 1.00 87.81 99 SER A CA 1
ATOM 778 C C . SER A 1 99 ? 4.383 8.706 3.452 1.00 87.81 99 SER A C 1
ATOM 780 O O . SER A 1 99 ? 4.634 8.036 2.451 1.00 87.81 99 SER A O 1
ATOM 782 N N . ALA A 1 100 ? 4.638 8.305 4.695 1.00 91.06 100 ALA A N 1
ATOM 783 C CA . ALA A 1 100 ? 5.078 6.962 5.058 1.00 91.06 100 ALA A CA 1
ATOM 784 C C . ALA A 1 100 ? 3.906 6.157 5.639 1.00 91.06 100 ALA A C 1
ATOM 786 O O . ALA A 1 100 ? 3.061 6.711 6.339 1.00 91.06 100 ALA A O 1
ATOM 787 N N . TYR A 1 101 ? 3.836 4.859 5.378 1.00 93.19 101 TYR A N 1
ATOM 788 C CA . TYR A 1 101 ? 2.775 3.972 5.847 1.00 93.19 101 TYR A CA 1
ATOM 789 C C . TYR A 1 101 ? 3.378 2.735 6.500 1.00 93.19 101 TYR A C 1
ATOM 791 O O . TYR A 1 101 ? 4.338 2.166 5.983 1.00 93.19 101 TYR A O 1
ATOM 799 N N . LYS A 1 102 ? 2.780 2.282 7.605 1.00 94.88 102 LYS A N 1
ATOM 800 C CA . LYS A 1 102 ? 3.090 0.976 8.194 1.00 94.88 102 LYS A CA 1
ATOM 801 C C . LYS A 1 102 ? 2.189 -0.092 7.600 1.00 94.88 102 LYS A C 1
ATOM 803 O O . LYS A 1 102 ? 0.973 0.074 7.544 1.00 94.88 102 LYS A O 1
ATOM 808 N N . LEU A 1 103 ? 2.790 -1.194 7.189 1.00 94.75 103 LEU A N 1
ATOM 809 C CA . LEU A 1 103 ? 2.105 -2.369 6.682 1.00 94.75 103 LEU A CA 1
ATOM 810 C C . LEU A 1 103 ? 1.804 -3.318 7.844 1.00 94.75 103 LEU A C 1
ATOM 812 O O . LEU A 1 103 ? 2.657 -3.574 8.693 1.00 94.75 103 LEU A O 1
ATOM 816 N N . LYS A 1 104 ? 0.585 -3.852 7.900 1.00 93.81 104 LYS A N 1
ATOM 817 C CA . LYS A 1 104 ? 0.177 -4.818 8.925 1.00 93.81 104 LYS A CA 1
ATOM 818 C C . LYS A 1 104 ? -0.677 -5.927 8.323 1.00 93.81 104 LYS A C 1
ATOM 820 O O . LYS A 1 104 ? -1.452 -5.700 7.402 1.00 93.81 104 LYS A O 1
ATOM 825 N N . GLY A 1 105 ? -0.580 -7.119 8.902 1.00 88.56 105 GLY A N 1
ATOM 826 C CA . GLY A 1 105 ? -1.373 -8.263 8.468 1.00 88.56 105 GLY A CA 1
ATOM 827 C C . GLY A 1 105 ? -0.886 -8.830 7.132 1.00 88.56 105 GLY A C 1
ATOM 828 O O . GLY A 1 105 ? 0.249 -8.553 6.727 1.00 88.56 105 GLY A O 1
ATOM 829 N N . PRO A 1 106 ? -1.716 -9.652 6.474 1.00 89.50 106 PRO A N 1
ATOM 830 C CA . PRO A 1 106 ? -1.325 -10.320 5.245 1.00 89.50 106 PRO A CA 1
ATOM 831 C C . PRO A 1 106 ? -1.106 -9.304 4.124 1.00 89.50 106 PRO A C 1
ATOM 833 O O . PRO A 1 106 ? -1.764 -8.262 4.043 1.00 89.50 106 PRO A O 1
ATOM 836 N N . GLY A 1 107 ? -0.174 -9.637 3.243 1.00 91.12 107 GLY A N 1
ATOM 837 C CA . GLY A 1 107 ? 0.022 -8.898 2.017 1.00 91.12 107 GLY A CA 1
ATOM 838 C C . GLY A 1 107 ? 0.890 -9.641 1.025 1.00 91.12 107 GLY A C 1
ATOM 839 O O . GLY A 1 107 ? 1.449 -10.695 1.326 1.00 91.12 107 GLY A O 1
ATOM 840 N N . GLN A 1 108 ? 0.942 -9.105 -0.187 1.00 91.25 108 GLN A N 1
ATOM 841 C CA . GLN A 1 108 ? 1.583 -9.764 -1.318 1.00 91.25 108 GLN A CA 1
ATOM 842 C C . GLN A 1 108 ? 2.300 -8.768 -2.224 1.00 91.25 108 GLN A C 1
ATOM 844 O O . GLN A 1 108 ? 1.862 -7.628 -2.398 1.00 91.25 108 GLN A O 1
ATOM 849 N N . LYS A 1 109 ? 3.392 -9.227 -2.833 1.00 89.25 109 LYS A N 1
ATOM 850 C CA . LYS A 1 109 ? 4.021 -8.569 -3.978 1.00 89.25 109 LYS A CA 1
ATOM 851 C C . LYS A 1 109 ? 3.449 -9.157 -5.264 1.00 89.25 109 LYS A C 1
ATOM 853 O O . LYS A 1 109 ? 3.265 -10.367 -5.352 1.00 89.25 109 LYS A O 1
ATOM 858 N N . ILE A 1 110 ? 3.114 -8.295 -6.216 1.00 87.25 110 ILE A N 1
ATOM 859 C CA . ILE A 1 110 ? 2.513 -8.662 -7.496 1.00 87.25 110 ILE A CA 1
ATOM 860 C C . ILE A 1 110 ? 3.384 -8.074 -8.599 1.00 87.25 110 ILE A C 1
ATOM 862 O O . ILE A 1 110 ? 3.411 -6.856 -8.761 1.00 87.25 110 ILE A O 1
ATOM 866 N N . ASP A 1 111 ? 4.028 -8.937 -9.376 1.00 81.38 111 ASP A N 1
ATOM 867 C CA . ASP A 1 111 ? 4.858 -8.513 -10.501 1.00 81.38 111 ASP A CA 1
ATOM 868 C C . ASP A 1 111 ? 4.018 -8.437 -11.778 1.00 81.38 111 ASP A C 1
ATOM 870 O O . ASP A 1 111 ? 3.468 -9.437 -12.256 1.00 81.38 111 ASP A O 1
ATOM 874 N N . LEU A 1 112 ? 3.901 -7.240 -12.35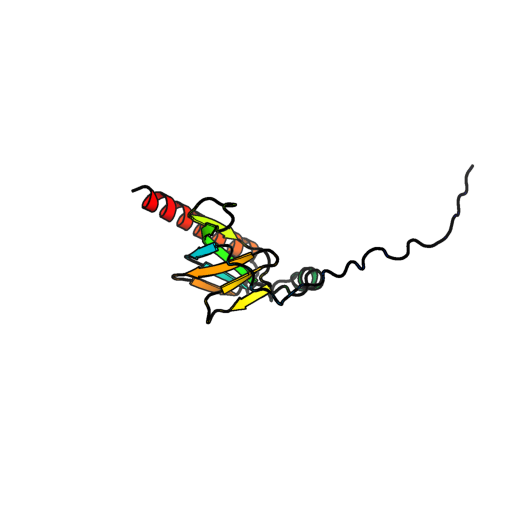2 1.00 74.69 112 LEU A N 1
ATOM 875 C CA . LEU A 1 112 ? 3.224 -7.035 -13.627 1.00 74.69 112 LEU A CA 1
ATOM 876 C C . LEU A 1 112 ? 4.157 -7.354 -14.794 1.00 74.69 112 LEU A C 1
ATOM 878 O O . LEU A 1 112 ? 4.669 -6.464 -15.465 1.00 74.69 112 LEU A O 1
ATOM 882 N N . ASN A 1 113 ? 4.306 -8.642 -15.089 1.00 68.12 113 ASN A N 1
ATOM 883 C CA . ASN A 1 113 ? 4.951 -9.096 -16.328 1.00 68.12 113 ASN A CA 1
ATOM 884 C C . ASN A 1 113 ? 3.970 -9.185 -17.513 1.00 68.12 113 ASN A C 1
ATOM 886 O O . ASN A 1 113 ? 4.352 -9.542 -18.627 1.00 68.12 113 ASN A O 1
ATOM 890 N N . ASP A 1 114 ? 2.689 -8.901 -17.274 1.00 60.09 114 ASP A N 1
ATOM 891 C CA . ASP A 1 114 ? 1.607 -9.222 -18.196 1.00 60.09 114 ASP A CA 1
ATOM 892 C C . ASP A 1 114 ? 1.238 -8.043 -19.113 1.00 60.09 114 ASP A C 1
ATOM 894 O O . ASP A 1 114 ? 1.238 -6.880 -18.706 1.00 60.09 114 ASP A O 1
ATOM 898 N N . ARG A 1 115 ? 0.819 -8.334 -20.351 1.00 62.59 115 ARG A N 1
ATOM 899 C CA . ARG A 1 115 ? 0.450 -7.319 -21.366 1.00 62.59 115 ARG A CA 1
ATOM 900 C C . ARG A 1 115 ? -0.801 -6.504 -20.995 1.00 62.59 115 ARG A C 1
ATOM 902 O O . ARG A 1 115 ? -1.156 -5.568 -21.704 1.00 62.59 115 ARG A O 1
ATOM 909 N N . ASN A 1 116 ? -1.468 -6.841 -19.888 1.00 74.19 116 ASN A N 1
ATOM 910 C CA . ASN A 1 116 ? -2.749 -6.279 -19.456 1.00 74.19 116 ASN A CA 1
ATOM 911 C C . ASN A 1 116 ? -2.690 -5.610 -18.070 1.00 74.19 116 ASN A C 1
ATOM 913 O O . ASN A 1 116 ? -3.600 -5.776 -17.253 1.00 74.19 116 ASN A O 1
ATOM 917 N N . ILE A 1 117 ? -1.653 -4.806 -17.814 1.00 76.56 117 ILE A N 1
ATOM 918 C CA . ILE A 1 117 ? -1.459 -4.030 -16.571 1.00 76.56 117 ILE A CA 1
ATOM 919 C C . ILE A 1 117 ? -2.725 -3.310 -16.116 1.00 76.56 117 ILE A C 1
ATOM 921 O O . ILE A 1 117 ? -3.100 -3.379 -14.947 1.00 76.56 117 ILE A O 1
ATOM 925 N N . HIS A 1 118 ? -3.427 -2.661 -17.048 1.00 79.69 118 HIS A N 1
ATOM 926 C CA . HIS A 1 118 ? -4.655 -1.941 -16.731 1.00 79.69 118 HIS A CA 1
ATOM 927 C C . HIS A 1 118 ? -5.708 -2.859 -16.096 1.00 79.69 118 HIS A C 1
ATOM 929 O O . HIS A 1 118 ? -6.308 -2.507 -15.083 1.00 79.69 118 HIS A O 1
ATOM 935 N N . ARG A 1 119 ? -5.903 -4.064 -16.647 1.00 83.62 119 ARG A N 1
ATOM 936 C CA . ARG A 1 119 ? -6.887 -5.023 -16.138 1.00 83.62 119 ARG A CA 1
ATOM 937 C C . ARG A 1 119 ? -6.514 -5.511 -14.742 1.00 83.62 119 ARG A C 1
ATOM 939 O O . ARG A 1 119 ? -7.394 -5.582 -13.887 1.00 83.62 119 ARG A O 1
ATOM 946 N N . LEU A 1 120 ? -5.236 -5.814 -14.498 1.00 81.88 120 LEU A N 1
ATOM 947 C CA . LEU A 1 120 ? -4.805 -6.267 -13.174 1.00 81.88 120 LEU A CA 1
ATOM 948 C C . LEU A 1 120 ? -4.920 -5.145 -12.137 1.00 81.88 120 LEU A C 1
ATOM 950 O O . LEU A 1 120 ? -5.436 -5.374 -11.049 1.00 81.88 120 LEU A O 1
ATOM 954 N N . MET A 1 121 ? -4.547 -3.917 -12.500 1.00 84.44 121 MET A N 1
ATOM 955 C CA . MET A 1 121 ? -4.713 -2.745 -11.639 1.00 84.44 121 MET A CA 1
ATOM 956 C C . MET A 1 121 ? -6.181 -2.502 -11.272 1.00 84.44 121 MET A C 1
ATOM 958 O O . MET A 1 121 ? -6.485 -2.245 -10.108 1.00 84.44 121 MET A O 1
ATOM 962 N N . GLN A 1 122 ? -7.107 -2.610 -12.233 1.00 88.25 122 GLN A N 1
ATOM 963 C CA . GLN A 1 122 ? -8.544 -2.481 -11.955 1.00 88.25 122 GLN A CA 1
ATOM 964 C C . GLN A 1 122 ? -9.056 -3.606 -11.053 1.00 88.25 122 GLN A C 1
ATOM 966 O O . GLN A 1 122 ? -9.804 -3.344 -10.112 1.00 88.25 122 GLN A O 1
ATOM 971 N N . LYS A 1 123 ? -8.614 -4.846 -11.294 1.00 89.75 123 LYS A N 1
ATOM 972 C CA . LYS A 1 123 ? -8.957 -5.993 -10.448 1.00 89.75 123 LYS A CA 1
ATOM 973 C C . LYS A 1 123 ? -8.491 -5.773 -9.004 1.00 89.75 123 LYS A C 1
ATOM 975 O O . LYS A 1 123 ? -9.307 -5.852 -8.091 1.00 89.75 123 LYS A O 1
ATOM 980 N N . SER A 1 124 ? -7.224 -5.410 -8.803 1.00 89.31 124 SER A N 1
ATOM 981 C CA . SER A 1 124 ? -6.664 -5.133 -7.475 1.00 89.3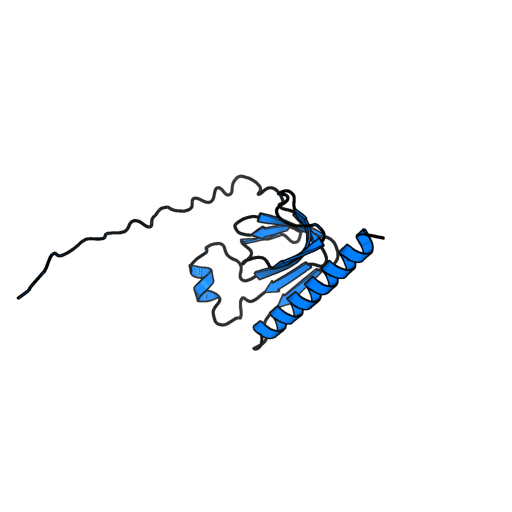1 124 SER A CA 1
ATOM 982 C C . SER A 1 124 ? -7.407 -4.003 -6.758 1.00 89.31 124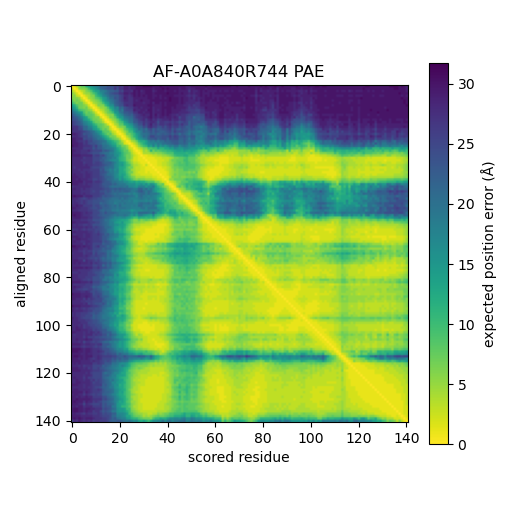 SER A C 1
ATOM 984 O O . SER A 1 124 ? -7.716 -4.125 -5.574 1.00 89.31 124 SER A O 1
ATOM 986 N N . LYS A 1 125 ? -7.775 -2.928 -7.471 1.00 91.25 125 LYS A N 1
ATOM 987 C CA . LYS A 1 125 ? -8.591 -1.838 -6.909 1.00 91.25 125 LYS A CA 1
ATOM 988 C C . LYS A 1 125 ? -9.970 -2.315 -6.453 1.00 91.25 125 LYS A C 1
ATOM 990 O O . LYS A 1 125 ? -10.418 -1.922 -5.373 1.00 91.25 125 LYS A O 1
ATOM 995 N N . ALA A 1 126 ? -10.639 -3.144 -7.255 1.00 92.69 126 ALA A N 1
ATOM 996 C CA . ALA A 1 126 ? -11.949 -3.692 -6.917 1.00 92.69 126 ALA A CA 1
ATOM 997 C C . ALA A 1 126 ? -11.877 -4.591 -5.672 1.00 92.69 126 ALA A C 1
ATOM 999 O O . ALA A 1 126 ? -12.672 -4.422 -4.749 1.00 92.69 126 ALA A O 1
ATOM 1000 N N . GLU A 1 127 ? -10.883 -5.481 -5.603 1.00 93.06 127 GLU A N 1
ATOM 1001 C CA . GLU A 1 127 ? -10.660 -6.357 -4.446 1.00 93.06 127 GLU A CA 1
ATOM 1002 C C . GLU A 1 127 ? -10.401 -5.561 -3.162 1.00 93.06 127 GLU A C 1
ATOM 1004 O O . GLU A 1 127 ? -11.039 -5.800 -2.139 1.00 93.06 127 GLU A O 1
ATOM 1009 N N . VAL A 1 128 ? -9.500 -4.576 -3.211 1.00 93.62 128 VAL A N 1
ATOM 1010 C CA . VAL A 1 128 ? -9.179 -3.724 -2.056 1.00 93.62 128 VAL A CA 1
ATOM 1011 C C . VAL A 1 128 ? -10.404 -2.930 -1.596 1.00 93.62 128 VAL A C 1
ATOM 1013 O O . VAL A 1 128 ? -10.644 -2.795 -0.397 1.00 93.62 128 VAL A O 1
ATOM 1016 N N . SER A 1 129 ? -11.221 -2.449 -2.534 1.00 94.38 129 SER A N 1
ATOM 1017 C CA . SER A 1 129 ? -12.467 -1.742 -2.219 1.00 94.38 129 SER A CA 1
ATOM 1018 C C . SER A 1 129 ? -13.500 -2.654 -1.549 1.00 94.38 129 SER A C 1
ATOM 1020 O O . SER A 1 129 ? -14.158 -2.238 -0.594 1.00 94.38 129 SER A O 1
ATOM 1022 N N . ALA A 1 130 ? -13.621 -3.904 -2.006 1.00 94.69 130 ALA A N 1
ATOM 1023 C CA . ALA A 1 130 ? -14.493 -4.900 -1.388 1.00 94.69 130 ALA A CA 1
ATOM 1024 C C . ALA A 1 130 ? -14.035 -5.249 0.038 1.00 94.69 130 ALA A C 1
ATOM 1026 O O . ALA A 1 130 ? -14.852 -5.270 0.960 1.00 94.69 130 ALA A O 1
ATOM 1027 N N . LEU A 1 131 ? -12.726 -5.436 0.242 1.00 94.56 131 LEU A N 1
ATOM 1028 C CA . LEU A 1 131 ? -12.143 -5.672 1.565 1.00 94.56 131 LEU A CA 1
ATOM 1029 C C . LEU A 1 131 ? -12.417 -4.499 2.509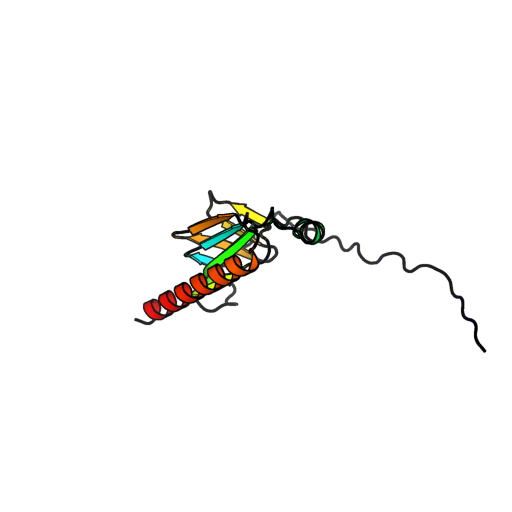 1.00 94.56 131 LEU A C 1
ATOM 1031 O O . LEU A 1 131 ? -12.939 -4.699 3.603 1.00 94.56 131 LEU A O 1
ATOM 1035 N N . ALA A 1 132 ? -12.141 -3.270 2.068 1.00 94.06 132 ALA A N 1
ATOM 1036 C CA . ALA A 1 132 ? -12.423 -2.054 2.825 1.00 94.06 132 ALA A CA 1
ATOM 1037 C C . ALA A 1 132 ? -13.893 -1.963 3.267 1.00 94.06 132 ALA A C 1
ATOM 1039 O O . ALA A 1 132 ? -14.183 -1.642 4.419 1.00 94.06 132 ALA A O 1
ATOM 1040 N N . LYS A 1 133 ? -14.837 -2.283 2.371 1.00 94.75 133 LYS A N 1
ATOM 1041 C CA . LYS A 1 133 ? -16.266 -2.351 2.709 1.00 94.75 133 LYS A CA 1
ATOM 1042 C C . LYS A 1 133 ? -16.540 -3.388 3.806 1.00 94.75 133 LYS A C 1
ATOM 1044 O O . LYS A 1 133 ? -17.144 -3.032 4.811 1.00 94.75 133 LYS A O 1
ATOM 1049 N N . SER A 1 134 ? -16.026 -4.610 3.662 1.00 94.69 134 SER A N 1
ATOM 1050 C CA . SER A 1 134 ? -16.198 -5.675 4.661 1.00 94.69 134 SER A CA 1
ATOM 1051 C C . SER A 1 134 ? -15.615 -5.316 6.036 1.00 94.69 134 SER A C 1
ATOM 1053 O O . SER A 1 134 ? -16.184 -5.677 7.066 1.00 94.69 134 SER A O 1
ATOM 1055 N N . TYR A 1 135 ? -14.487 -4.600 6.096 1.00 93.88 135 TYR A N 1
ATOM 1056 C CA . TYR A 1 135 ? -13.951 -4.112 7.373 1.00 93.88 135 TYR A CA 1
ATOM 1057 C C . TYR A 1 135 ? -14.842 -3.053 8.016 1.00 93.88 135 TYR A C 1
ATOM 1059 O O . TYR A 1 135 ? -15.065 -3.120 9.220 1.00 93.88 135 TYR A O 1
ATOM 1067 N N . ARG A 1 136 ? -15.377 -2.108 7.232 1.00 92.25 136 ARG A N 1
ATOM 1068 C CA . ARG A 1 136 ? -16.303 -1.093 7.755 1.00 92.25 136 ARG A CA 1
ATOM 1069 C C . ARG A 1 136 ? -17.573 -1.720 8.310 1.00 92.25 136 ARG A C 1
ATOM 1071 O O . ARG A 1 136 ? -17.972 -1.367 9.408 1.00 92.25 136 ARG A O 1
ATOM 1078 N N . GLU A 1 137 ? -18.163 -2.668 7.588 1.00 93.25 137 GLU A N 1
ATOM 1079 C CA . GLU A 1 137 ? -19.356 -3.388 8.049 1.00 93.25 137 GLU A CA 1
ATOM 1080 C C . GLU A 1 137 ? -19.085 -4.114 9.370 1.00 93.25 137 GLU A C 1
ATOM 1082 O O . GLU A 1 137 ? -19.835 -3.946 10.323 1.00 93.25 137 GLU A O 1
ATOM 1087 N N . ARG A 1 138 ? -17.961 -4.835 9.478 1.00 90.31 138 ARG A N 1
ATOM 1088 C CA . ARG A 1 138 ? -17.576 -5.520 10.723 1.00 90.31 138 ARG A CA 1
ATOM 1089 C C . ARG A 1 138 ? -17.261 -4.582 11.885 1.00 90.31 138 ARG A C 1
ATOM 1091 O O . ARG A 1 138 ? -17.435 -4.989 13.018 1.00 90.31 138 ARG A O 1
ATOM 1098 N N . ALA A 1 139 ? -16.764 -3.375 11.625 1.00 85.50 139 ALA A N 1
ATOM 1099 C CA . ALA A 1 139 ? -16.457 -2.401 12.673 1.00 85.50 139 ALA A CA 1
ATOM 1100 C C . ALA A 1 139 ? -17.704 -1.684 13.224 1.00 85.50 139 ALA A C 1
ATOM 1102 O O . ALA A 1 139 ? -17.613 -1.021 14.254 1.00 85.50 139 ALA A O 1
ATOM 1103 N N . LEU A 1 140 ? -18.840 -1.772 12.523 1.00 76.25 140 LEU A N 1
ATOM 1104 C CA . LEU A 1 140 ? -20.123 -1.194 12.936 1.00 76.25 140 LEU A CA 1
ATOM 1105 C C . LEU A 1 140 ? -20.999 -2.173 13.738 1.00 76.25 140 LEU A C 1
ATOM 1107 O O . LEU A 1 140 ? -22.025 -1.753 14.271 1.00 76.25 140 LEU A O 1
ATOM 1111 N N . HIS A 1 141 ? -20.613 -3.449 13.794 1.00 60.59 141 HIS A N 1
ATOM 1112 C CA . HIS A 1 141 ? -21.278 -4.516 14.544 1.00 60.59 141 HIS A CA 1
ATOM 1113 C C . HIS A 1 141 ? -20.505 -4.843 15.821 1.00 60.59 141 HIS A C 1
ATOM 1115 O O . HIS A 1 141 ? -21.181 -5.168 16.821 1.00 60.59 141 HIS A O 1
#

Solvent-accessible surface area (backbone atoms only — not comparable to full-atom values): 8300 Å² total; per-residue (Å²): 134,89,83,89,86,87,81,89,82,92,74,80,94,80,77,82,71,81,78,76,76,81,83,62,82,68,68,63,34,26,40,29,30,65,30,34,39,39,35,39,69,81,36,96,62,43,80,70,54,39,77,74,40,82,69,48,43,57,30,29,48,34,18,21,29,52,43,38,75,76,66,85,52,66,64,32,34,58,46,70,55,65,50,24,53,44,77,38,76,91,77,30,35,38,28,37,94,88,43,21,33,35,56,43,82,61,67,46,80,44,78,43,85,55,101,52,54,68,60,54,54,52,50,52,52,52,53,29,42,51,49,15,50,55,50,47,56,62,73,76,108

Sequence (141 aa):
MSKSKITRSQKTRFEDSLQYDNSAPQKVAGIVIEWRIIDFDNTIGFDRIAKLVEPAIPQVLMGVLVSDSKGRFENYRPICTSSLIGLDLQNMEVTTLNSAYKLKGPGQKIDLNDRNIHRLMQKSKAEVSALAKSYRERALH

Secondary structure (DSSP, 8-state):
---------------------TTSPPPEEEEEEEEEEEE-TTSTTHHHHHTTSTT-EEEEEEEEEEEETTS-S-TTEEEEEEEEEEEETTTTEEEETTEEEEEEEEEEEEE--STTHHHHHHHHHHHHHHHHHHHHHHHT-

Radius of gyration: 20.18 Å; Cα contacts (8 Å, |Δi|>4): 223; chains: 1; bounding box: 38×56×57 Å